Protein AF-A0A8J7RIJ0-F1 (afdb_monomer)

Sequence (65 aa):
MTLRDVVEQYVASRQGAKSISTRAAAQAVSMILPVKDIVSQREFDDMVAEAALKKHLAVHFDAVA

Foldseek 3Di:
DALLVLLLVVLVVCQPPQADELVVSLVSSCVVDPCVSVPDSVVSLVSNVVSNVVRNHHYDYDDDD

Solvent-accessible sur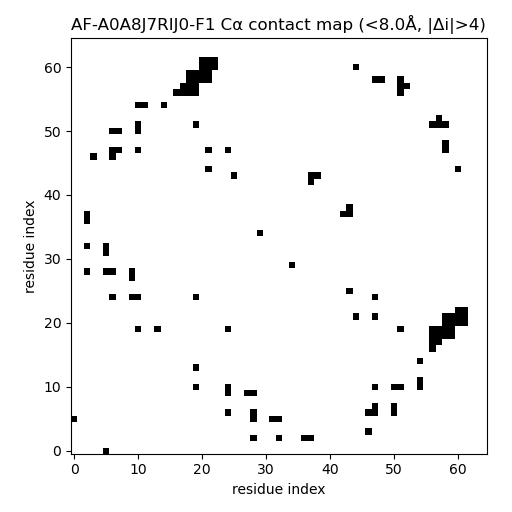face area (backbone atoms only — not comparable to full-atom values): 3929 Å² total; per-residue (Å²): 136,54,72,65,57,48,46,43,50,53,48,58,73,45,70,87,52,72,60,46,43,46,58,61,47,51,55,59,42,46,77,79,43,65,63,83,73,59,85,39,73,66,62,50,46,50,52,48,45,55,44,24,55,81,66,76,32,44,73,46,80,66,76,87,126

Nearest PDB structures (foldseek):
  8khp-assembly1_D  TM=5.510E-01  e=3.816E+00  Homo sapiens
  2doe-assembly1_A  TM=6.211E-01  e=7.444E+00  Homo sapiens
  1tz9-assembly1_B  TM=4.634E-01  e=7.444E+00  Enterococcus faecalis V583

Mean predicted aligned error: 4.38 Å

pLDDT: mean 85.76, std 9.24, range [47.47, 94.19]

Secondary structure (DSSP, 8-state):
--HHHHHHHHHHHTTT-SEEEHHHHHHHHHTTS-GGG---HHHHHHHHHHHHHTTT-EEE-----

Radius of gyration: 10.68 Å; Cα contacts (8 Å, |Δi|>4): 66; chains: 1; bounding box: 28×18×30 Å

Structure (mmCIF, N/CA/C/O backbone):
data_AF-A0A8J7RIJ0-F1
#
_entry.id   AF-A0A8J7RIJ0-F1
#
loop_
_atom_site.group_PDB
_atom_site.id
_atom_site.type_symbol
_atom_site.label_atom_id
_atom_site.label_alt_id
_atom_site.label_comp_id
_atom_site.label_asym_id
_atom_site.label_entity_id
_atom_site.label_seq_id
_atom_site.pdbx_PDB_ins_code
_atom_site.Cartn_x
_atom_site.Cartn_y
_atom_site.Cartn_z
_atom_site.occupancy
_atom_site.B_iso_or_equiv
_atom_site.auth_seq_id
_atom_site.auth_comp_id
_atom_site.auth_asym_id
_atom_site.auth_atom_id
_atom_site.pdbx_PDB_model_num
ATOM 1 N N . MET A 1 1 ? -11.956 3.859 11.080 1.00 75.44 1 MET A N 1
ATOM 2 C CA . MET A 1 1 ? -10.717 3.397 10.426 1.00 75.44 1 MET A CA 1
ATOM 3 C C . MET A 1 1 ? -10.666 4.072 9.072 1.00 75.44 1 MET A C 1
ATOM 5 O O . MET A 1 1 ? -11.653 3.981 8.353 1.00 75.44 1 MET A O 1
ATOM 9 N N . THR A 1 2 ? -9.625 4.850 8.790 1.00 87.12 2 THR A N 1
ATOM 10 C CA . THR A 1 2 ? -9.511 5.626 7.543 1.00 87.12 2 THR A CA 1
ATOM 11 C C . THR A 1 2 ? -8.873 4.792 6.436 1.00 87.12 2 THR A C 1
ATOM 13 O O . THR A 1 2 ? -8.181 3.818 6.729 1.00 87.12 2 THR A O 1
ATOM 16 N N . LEU A 1 3 ? -9.047 5.194 5.171 1.00 87.81 3 LEU A N 1
ATOM 17 C CA . LEU A 1 3 ? -8.365 4.573 4.027 1.00 87.81 3 LEU A CA 1
ATOM 18 C C . LEU A 1 3 ? -6.847 4.478 4.246 1.00 87.81 3 LEU A C 1
ATOM 20 O O . LEU A 1 3 ? -6.252 3.429 4.007 1.00 87.81 3 LEU A O 1
ATOM 24 N N . ARG A 1 4 ? -6.242 5.547 4.781 1.00 88.88 4 ARG A N 1
ATOM 25 C CA . ARG A 1 4 ? -4.812 5.603 5.102 1.00 88.88 4 ARG A CA 1
ATOM 26 C C . ARG A 1 4 ? -4.412 4.538 6.122 1.00 88.88 4 ARG A C 1
ATOM 28 O O . ARG A 1 4 ? -3.420 3.853 5.896 1.00 88.88 4 ARG A O 1
ATOM 35 N N . ASP A 1 5 ? -5.194 4.354 7.188 1.00 91.12 5 ASP A N 1
ATOM 36 C CA . ASP A 1 5 ? -4.908 3.330 8.205 1.00 91.12 5 ASP A CA 1
ATOM 37 C C . ASP A 1 5 ? -4.901 1.923 7.593 1.00 91.12 5 ASP A C 1
ATOM 39 O O . ASP A 1 5 ? -4.037 1.107 7.909 1.00 91.12 5 ASP A O 1
ATOM 43 N N . VAL A 1 6 ? -5.848 1.636 6.692 1.00 91.06 6 VAL A N 1
ATOM 44 C CA . VAL A 1 6 ? -5.947 0.321 6.034 1.00 91.06 6 VAL A CA 1
ATOM 45 C C . VAL A 1 6 ? -4.775 0.091 5.090 1.00 91.06 6 VAL A C 1
ATOM 47 O O . VAL A 1 6 ? -4.191 -0.992 5.086 1.00 91.06 6 VAL A O 1
ATOM 50 N N . VAL A 1 7 ? -4.411 1.110 4.310 1.00 91.75 7 VAL A N 1
ATOM 51 C CA . VAL A 1 7 ? -3.251 1.059 3.416 1.00 91.75 7 VAL A CA 1
ATOM 52 C C . VAL A 1 7 ? -1.974 0.826 4.222 1.00 91.75 7 VAL A C 1
ATOM 54 O O . VAL A 1 7 ? -1.218 -0.089 3.901 1.00 91.75 7 VAL A O 1
ATOM 57 N N . GLU A 1 8 ? -1.748 1.575 5.304 1.00 92.75 8 GLU A N 1
ATOM 58 C CA . GLU A 1 8 ? -0.567 1.392 6.154 1.00 92.75 8 GLU A CA 1
ATOM 59 C C . GLU A 1 8 ? -0.527 0.001 6.801 1.00 92.75 8 GLU A C 1
ATOM 61 O O . GLU A 1 8 ? 0.534 -0.626 6.815 1.00 92.75 8 GLU A O 1
ATOM 66 N N . GLN A 1 9 ? -1.664 -0.525 7.269 1.00 92.31 9 GLN A N 1
ATOM 67 C CA . GLN A 1 9 ? -1.750 -1.892 7.792 1.00 92.31 9 GLN A CA 1
ATOM 68 C C . GLN A 1 9 ? -1.441 -2.944 6.726 1.00 92.31 9 GLN A C 1
ATOM 70 O O . GLN A 1 9 ? -0.682 -3.874 6.998 1.00 92.31 9 GLN A O 1
ATOM 75 N N . TYR A 1 10 ? -1.971 -2.790 5.510 1.00 92.00 10 TYR A N 1
ATOM 76 C CA . TYR A 1 10 ? -1.680 -3.696 4.401 1.00 92.00 10 TYR A CA 1
ATOM 77 C C . TYR A 1 10 ? -0.194 -3.677 4.030 1.00 92.00 10 TYR A C 1
ATOM 79 O O . TYR A 1 10 ? 0.432 -4.726 3.880 1.00 92.00 10 TYR A O 1
ATOM 87 N N . VAL A 1 11 ? 0.412 -2.494 3.911 1.00 92.56 11 VAL A N 1
ATOM 88 C CA . VAL A 1 11 ? 1.845 -2.390 3.607 1.00 92.56 11 VAL A CA 1
ATOM 89 C C . VAL A 1 11 ? 2.681 -2.972 4.750 1.00 92.56 11 VAL A C 1
ATOM 91 O O . VAL A 1 11 ? 3.641 -3.702 4.504 1.00 92.56 11 VAL A O 1
ATOM 94 N N . ALA A 1 12 ? 2.300 -2.720 6.004 1.00 91.62 12 ALA A N 1
ATOM 95 C CA . ALA A 1 12 ? 2.964 -3.301 7.166 1.00 91.62 12 ALA A CA 1
ATOM 96 C C . ALA A 1 12 ? 2.851 -4.834 7.197 1.00 91.62 12 ALA A C 1
ATOM 98 O O . ALA A 1 12 ? 3.833 -5.500 7.520 1.00 91.62 12 ALA A O 1
ATOM 99 N N . SER A 1 13 ? 1.715 -5.412 6.793 1.00 91.06 13 SER A N 1
ATOM 100 C CA . SER A 1 13 ? 1.553 -6.869 6.702 1.00 91.06 13 SER A CA 1
ATOM 101 C C . SER A 1 13 ? 2.371 -7.499 5.570 1.00 91.06 13 SER A C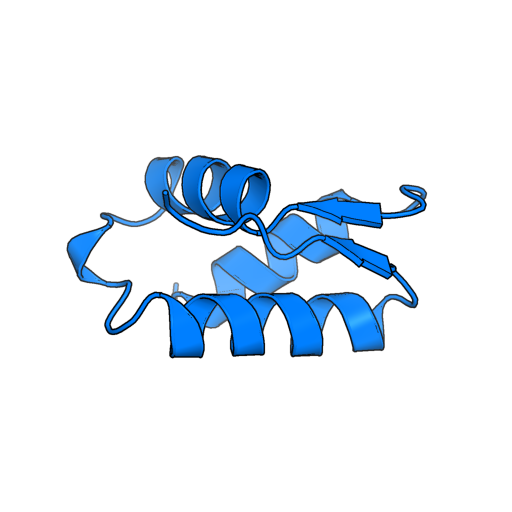 1
ATOM 103 O O . SER A 1 13 ? 2.518 -8.717 5.522 1.00 91.06 13 SER A O 1
ATOM 105 N N . ARG A 1 14 ? 2.907 -6.694 4.642 1.00 89.44 14 ARG A N 1
ATOM 106 C CA . ARG A 1 14 ? 3.824 -7.126 3.573 1.00 89.44 14 ARG A CA 1
ATOM 107 C C . ARG A 1 14 ? 5.299 -7.010 3.964 1.00 89.44 14 ARG A C 1
ATOM 109 O O . ARG A 1 14 ? 6.165 -7.058 3.091 1.00 89.44 14 ARG A O 1
ATOM 116 N N . GLN A 1 15 ? 5.609 -6.885 5.253 1.00 79.94 15 GLN A N 1
ATOM 117 C CA . GLN A 1 15 ? 6.986 -6.909 5.740 1.00 79.94 15 GLN A CA 1
ATOM 118 C C . GLN A 1 15 ? 7.729 -8.159 5.227 1.00 79.94 15 GLN A C 1
ATOM 120 O O . GLN A 1 15 ? 7.268 -9.284 5.397 1.00 79.94 15 GLN A O 1
ATOM 125 N N . GLY A 1 16 ? 8.872 -7.952 4.566 1.00 81.81 16 GLY A N 1
ATOM 126 C CA . GLY A 1 16 ? 9.665 -9.020 3.939 1.00 81.81 16 GLY A CA 1
ATOM 127 C C . GLY A 1 16 ? 9.371 -9.262 2.453 1.00 81.81 16 GLY A C 1
ATOM 128 O O . GLY A 1 16 ? 10.137 -9.965 1.792 1.00 81.81 16 GLY A O 1
ATOM 129 N N . ALA A 1 17 ? 8.322 -8.655 1.890 1.00 86.88 17 ALA A N 1
ATOM 130 C CA . ALA A 1 17 ? 8.170 -8.575 0.441 1.00 86.88 17 ALA A CA 1
ATOM 131 C C . ALA A 1 17 ? 9.259 -7.665 -0.157 1.00 86.88 17 ALA A C 1
ATOM 133 O O . ALA A 1 17 ? 9.769 -6.770 0.508 1.00 86.88 17 ALA A O 1
ATOM 134 N N . LYS A 1 18 ? 9.620 -7.876 -1.427 1.00 86.50 18 LYS A N 1
ATOM 135 C CA . LYS A 1 18 ? 10.493 -6.941 -2.165 1.00 86.50 18 LYS A CA 1
ATOM 136 C C . LYS A 1 18 ? 9.695 -5.836 -2.855 1.00 86.50 18 LYS A C 1
ATOM 138 O O . LYS A 1 18 ? 10.220 -4.754 -3.100 1.00 86.50 18 LYS A O 1
ATOM 143 N N . SER A 1 19 ? 8.432 -6.121 -3.166 1.00 90.06 19 SER A N 1
ATOM 144 C CA . SER A 1 19 ? 7.550 -5.207 -3.873 1.00 90.06 19 SER A CA 1
ATOM 145 C C . SER A 1 19 ? 6.084 -5.389 -3.490 1.00 90.06 19 SER A C 1
ATOM 147 O O . SER A 1 19 ? 5.660 -6.461 -3.056 1.00 90.06 19 SER A O 1
ATOM 149 N N . ILE A 1 20 ? 5.308 -4.338 -3.712 1.00 91.31 20 ILE A N 1
ATOM 150 C CA . ILE A 1 20 ? 3.858 -4.253 -3.542 1.00 91.31 20 ILE A CA 1
ATOM 151 C C . ILE A 1 20 ? 3.247 -3.754 -4.855 1.00 91.31 20 ILE A C 1
ATOM 153 O O . ILE A 1 20 ? 3.814 -2.889 -5.511 1.00 91.31 20 ILE A O 1
ATOM 157 N N . SER A 1 21 ? 2.097 -4.305 -5.240 1.00 92.25 21 SER A N 1
ATOM 158 C CA . SER A 1 21 ? 1.313 -3.847 -6.393 1.00 92.25 21 SER A CA 1
ATOM 159 C C . SER A 1 21 ? 0.149 -2.981 -5.911 1.00 92.25 21 SER A C 1
ATOM 161 O O . SER A 1 21 ? -0.511 -3.334 -4.923 1.00 92.25 21 SER A O 1
ATOM 163 N N . THR A 1 22 ? -0.114 -1.864 -6.592 1.00 90.88 22 THR A N 1
ATOM 164 C CA . THR A 1 22 ? -1.245 -0.985 -6.254 1.00 90.88 22 THR A CA 1
ATOM 165 C C . THR A 1 22 ? -2.582 -1.677 -6.499 1.00 90.88 22 THR A C 1
ATOM 167 O O . THR A 1 22 ? -3.496 -1.534 -5.689 1.00 90.88 22 THR A O 1
ATOM 170 N N . ARG A 1 23 ? -2.686 -2.551 -7.508 1.00 89.19 23 ARG A N 1
ATOM 171 C CA . ARG A 1 23 ? -3.878 -3.389 -7.716 1.00 89.19 23 ARG A CA 1
ATOM 172 C C . ARG A 1 23 ? -4.118 -4.359 -6.562 1.00 89.19 23 ARG A C 1
ATOM 174 O O . ARG A 1 23 ? -5.249 -4.489 -6.095 1.00 89.19 23 ARG A O 1
ATOM 181 N N . ALA A 1 24 ? -3.072 -5.036 -6.091 1.00 89.81 24 ALA A N 1
ATOM 182 C CA . ALA A 1 24 ? -3.176 -5.956 -4.959 1.00 89.81 24 ALA A CA 1
ATOM 183 C C . ALA A 1 24 ? -3.550 -5.215 -3.665 1.00 89.81 24 ALA A C 1
ATOM 185 O O . ALA A 1 24 ? -4.353 -5.715 -2.877 1.00 89.81 24 ALA A O 1
ATOM 186 N N . ALA A 1 25 ? -3.004 -4.011 -3.469 1.00 90.38 25 ALA A N 1
ATOM 187 C CA . ALA A 1 25 ? -3.385 -3.134 -2.369 1.00 90.38 25 ALA A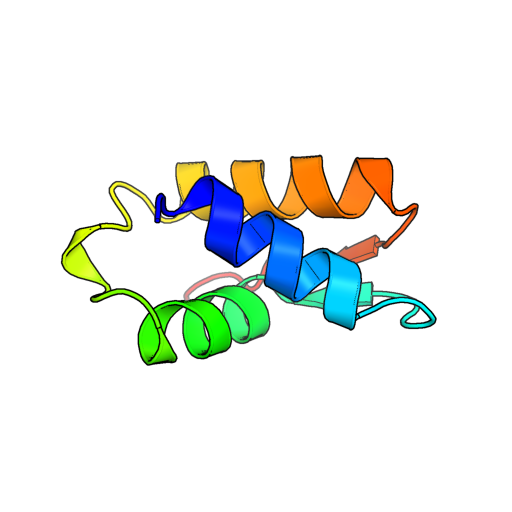 CA 1
ATOM 188 C C . ALA A 1 25 ? -4.859 -2.722 -2.464 1.00 90.38 25 ALA A C 1
ATOM 190 O O . ALA A 1 25 ? -5.582 -2.857 -1.483 1.00 90.38 25 ALA A O 1
ATOM 191 N N . ALA A 1 26 ? -5.328 -2.295 -3.639 1.00 88.94 26 ALA A N 1
ATOM 192 C CA . ALA A 1 26 ? -6.717 -1.893 -3.852 1.00 88.94 26 ALA A CA 1
ATOM 193 C C . ALA A 1 26 ? -7.688 -3.046 -3.569 1.00 88.94 26 ALA A C 1
ATOM 195 O O . ALA A 1 26 ? -8.687 -2.856 -2.881 1.00 88.94 26 ALA A O 1
ATOM 196 N N . GLN A 1 27 ? -7.364 -4.263 -4.022 1.00 88.94 27 GLN A N 1
ATOM 197 C CA . GLN A 1 27 ? -8.158 -5.454 -3.717 1.00 88.94 27 GLN A CA 1
ATOM 198 C C . GLN A 1 27 ? -8.199 -5.748 -2.214 1.00 88.94 27 GLN A C 1
ATOM 200 O O . GLN A 1 27 ? -9.281 -5.959 -1.671 1.00 88.94 27 GLN A O 1
ATOM 205 N N . ALA A 1 28 ? -7.056 -5.719 -1.527 1.00 90.00 28 ALA A N 1
ATOM 206 C CA . ALA A 1 28 ? -7.005 -5.971 -0.088 1.00 90.00 28 ALA A CA 1
ATOM 207 C C . ALA A 1 28 ? -7.774 -4.909 0.713 1.00 90.00 28 ALA A C 1
ATOM 209 O O . ALA A 1 28 ? -8.549 -5.240 1.607 1.00 90.00 28 ALA A O 1
ATOM 210 N N . VAL A 1 29 ? -7.613 -3.636 0.354 1.00 88.50 29 VAL A N 1
ATOM 211 C C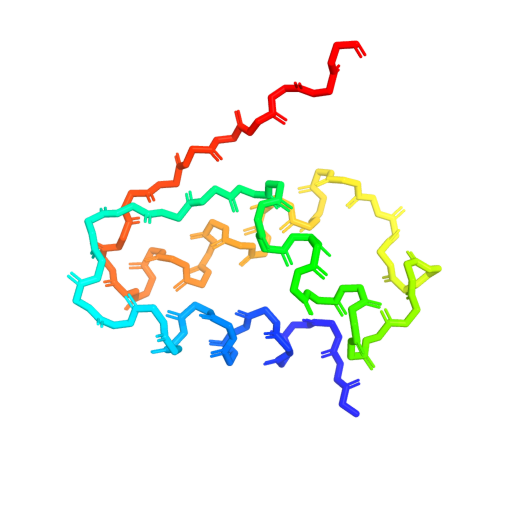A . VAL A 1 29 ? -8.328 -2.519 0.977 1.00 88.50 29 VAL A CA 1
ATOM 212 C C . VAL A 1 29 ? -9.830 -2.621 0.712 1.00 88.50 29 VAL A C 1
ATOM 214 O O . VAL A 1 29 ? -10.606 -2.417 1.640 1.00 88.50 29 VAL A O 1
ATOM 217 N N . SER A 1 30 ? -10.248 -3.024 -0.495 1.00 86.50 30 SER A N 1
ATOM 218 C CA . SER A 1 30 ? -11.666 -3.177 -0.859 1.00 86.50 30 SER A CA 1
ATOM 219 C C . SER A 1 30 ? -12.418 -4.251 -0.059 1.00 86.50 30 SER A C 1
ATOM 221 O O . SER A 1 30 ? -13.646 -4.233 -0.008 1.00 86.50 30 SER A O 1
ATOM 223 N N . MET A 1 31 ? -11.697 -5.180 0.582 1.00 87.50 31 MET A N 1
ATOM 224 C CA . MET A 1 31 ? -12.282 -6.173 1.494 1.00 87.50 31 MET A CA 1
ATOM 225 C C . MET A 1 31 ? -12.600 -5.592 2.878 1.00 87.50 31 MET A C 1
ATOM 227 O O . MET A 1 31 ? -13.375 -6.185 3.624 1.00 87.50 31 MET A O 1
ATOM 231 N N . ILE A 1 32 ? -11.985 -4.463 3.234 1.00 86.94 32 ILE A N 1
ATOM 232 C CA . ILE A 1 32 ? -12.052 -3.854 4.569 1.00 86.94 32 ILE A CA 1
ATOM 233 C C . ILE A 1 32 ? -12.857 -2.551 4.530 1.00 86.94 32 ILE A C 1
ATOM 235 O O . ILE A 1 32 ? -13.665 -2.295 5.422 1.00 86.94 32 ILE A O 1
ATOM 239 N N . LEU A 1 33 ? -12.649 -1.735 3.496 1.00 83.94 33 LEU A N 1
ATOM 240 C CA . LEU A 1 33 ? -13.383 -0.502 3.236 1.00 83.94 33 LEU A CA 1
ATOM 241 C C . LEU A 1 33 ? -14.072 -0.568 1.872 1.00 83.94 33 LEU A C 1
ATOM 243 O O . LEU A 1 33 ? -13.491 -1.078 0.912 1.00 83.94 33 LEU A O 1
ATO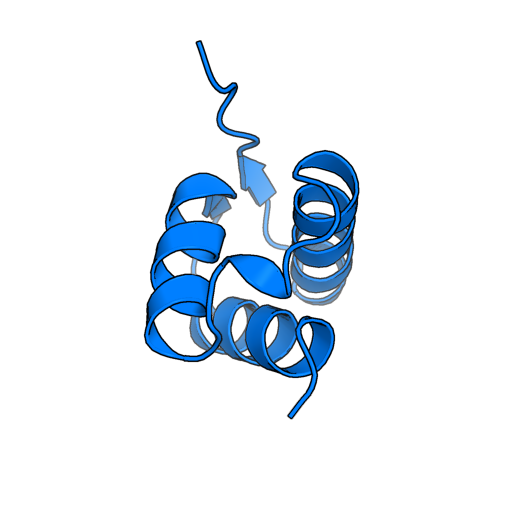M 247 N N . PRO A 1 34 ? -15.296 -0.033 1.748 1.00 77.25 34 PRO A N 1
ATOM 248 C CA . PRO A 1 34 ? -15.956 0.035 0.460 1.00 77.25 34 PRO A CA 1
ATOM 249 C C . PRO A 1 34 ? -15.163 0.936 -0.494 1.00 77.25 34 PRO A C 1
ATOM 251 O O . PRO A 1 34 ? -14.693 2.008 -0.132 1.00 77.25 34 PRO A O 1
ATOM 254 N N . VAL A 1 35 ? -15.078 0.527 -1.762 1.00 67.19 35 VAL A N 1
ATOM 255 C CA . VAL A 1 35 ? -14.325 1.223 -2.830 1.00 67.19 35 VAL A CA 1
ATOM 256 C C . VAL A 1 35 ? -14.731 2.698 -2.993 1.00 67.19 35 VAL A C 1
ATOM 258 O O . VAL A 1 35 ? -13.963 3.499 -3.503 1.00 67.19 35 VAL A O 1
ATOM 261 N N . LYS A 1 36 ? -15.919 3.079 -2.510 1.00 69.19 36 LYS A N 1
ATOM 262 C CA . LYS A 1 36 ? -16.439 4.454 -2.515 1.00 69.19 36 LYS A CA 1
ATOM 263 C C . LYS A 1 36 ? -15.587 5.434 -1.696 1.00 69.19 36 LYS A C 1
ATOM 265 O O . LYS A 1 36 ? -15.656 6.629 -1.953 1.00 69.19 36 LYS A O 1
ATOM 270 N N . ASP A 1 37 ? -14.809 4.935 -0.735 1.00 68.69 37 ASP A N 1
ATOM 271 C CA . ASP A 1 37 ? -13.857 5.730 0.049 1.00 68.69 37 ASP A CA 1
ATOM 272 C C . ASP A 1 37 ? -12.543 5.999 -0.708 1.00 68.69 37 ASP A C 1
ATOM 274 O O . ASP A 1 37 ? -11.748 6.840 -0.291 1.00 68.69 37 ASP A O 1
ATOM 278 N N . ILE A 1 38 ? -12.306 5.312 -1.833 1.00 67.00 38 ILE A N 1
ATOM 279 C CA . ILE A 1 38 ? -11.183 5.585 -2.731 1.00 67.00 38 ILE A CA 1
ATOM 280 C C . ILE A 1 38 ? -11.590 6.741 -3.650 1.00 67.00 38 ILE A C 1
ATOM 282 O O . ILE A 1 38 ? -12.221 6.548 -4.686 1.00 67.00 38 ILE A O 1
ATOM 286 N N . VAL A 1 39 ? -11.245 7.958 -3.231 1.00 68.25 39 VAL A N 1
ATOM 287 C CA . VAL A 1 39 ? -11.634 9.217 -3.893 1.00 68.25 39 VAL A CA 1
ATOM 288 C C . VAL A 1 39 ? -11.046 9.327 -5.308 1.00 68.25 39 VAL A C 1
ATOM 290 O O . VAL A 1 39 ? -11.705 9.809 -6.229 1.00 68.25 39 VAL A O 1
ATOM 293 N N . SER A 1 40 ? -9.822 8.830 -5.496 1.00 83.19 40 SER A N 1
ATOM 294 C CA . SER A 1 40 ? -9.109 8.810 -6.772 1.00 83.19 40 SER A CA 1
ATOM 295 C C . SER A 1 40 ? -8.075 7.685 -6.782 1.00 83.19 40 SER A C 1
ATOM 297 O O . SER A 1 40 ? -7.365 7.489 -5.795 1.00 83.19 40 SER A O 1
ATOM 299 N N . GLN A 1 41 ? -7.934 6.981 -7.913 1.00 82.50 41 GLN A N 1
ATOM 300 C CA . GLN A 1 41 ? -6.883 5.968 -8.090 1.00 82.50 41 GLN A CA 1
ATOM 301 C C . GLN A 1 41 ? -5.491 6.571 -7.869 1.00 82.50 41 GLN A C 1
ATOM 303 O O . GLN A 1 41 ? -4.638 5.941 -7.259 1.00 82.50 41 GLN A O 1
ATOM 308 N N . ARG A 1 42 ? -5.282 7.820 -8.302 1.00 86.44 42 ARG A N 1
ATOM 309 C CA . ARG A 1 42 ? -4.006 8.517 -8.124 1.00 86.44 42 ARG A CA 1
ATOM 310 C C . ARG A 1 42 ? -3.701 8.784 -6.652 1.00 86.44 42 ARG A C 1
ATOM 312 O O . ARG A 1 42 ? -2.597 8.513 -6.209 1.00 86.44 42 ARG A O 1
ATOM 319 N N . GLU A 1 43 ? -4.685 9.269 -5.896 1.00 87.31 43 GLU A N 1
ATOM 320 C CA . GLU A 1 43 ? -4.513 9.501 -4.455 1.00 87.31 43 GLU A CA 1
ATOM 321 C C . GLU A 1 43 ? -4.260 8.190 -3.703 1.00 87.31 43 GLU A C 1
ATOM 323 O O . GLU A 1 43 ? -3.449 8.143 -2.780 1.00 87.31 43 GLU A O 1
ATOM 328 N N . PHE A 1 44 ? -4.921 7.107 -4.118 1.00 89.00 44 PHE A N 1
ATOM 329 C CA . PHE A 1 44 ? -4.681 5.777 -3.568 1.00 89.00 44 PHE A CA 1
ATOM 330 C C . PHE A 1 44 ? -3.264 5.278 -3.856 1.00 89.00 44 PHE A C 1
ATOM 332 O O . PHE A 1 44 ? -2.577 4.806 -2.950 1.00 89.00 44 PHE A O 1
ATOM 339 N N . ASP A 1 45 ? -2.817 5.405 -5.102 1.00 90.44 45 ASP A N 1
ATOM 340 C CA . ASP A 1 45 ? -1.475 5.021 -5.523 1.00 90.44 45 ASP A CA 1
ATOM 341 C C . ASP A 1 45 ? -0.408 5.821 -4.759 1.00 90.44 45 ASP A C 1
ATOM 343 O O . ASP A 1 45 ? 0.557 5.230 -4.270 1.00 90.44 45 ASP A O 1
ATOM 347 N N . ASP A 1 46 ? -0.618 7.129 -4.569 1.00 92.00 46 ASP A N 1
ATOM 348 C CA . ASP A 1 46 ? 0.258 7.996 -3.773 1.00 92.00 46 ASP A CA 1
ATOM 349 C C . ASP A 1 46 ? 0.303 7.546 -2.299 1.00 92.00 46 ASP A C 1
ATOM 351 O O . ASP A 1 46 ? 1.383 7.424 -1.719 1.00 92.00 46 ASP A O 1
ATOM 355 N N . MET A 1 47 ? -0.840 7.198 -1.692 1.00 92.25 47 MET A N 1
ATOM 356 C CA . MET A 1 47 ? -0.889 6.656 -0.324 1.00 92.25 47 MET A CA 1
ATOM 357 C C . MET A 1 47 ? -0.132 5.330 -0.184 1.00 92.25 47 MET A C 1
ATOM 359 O O . MET A 1 47 ? 0.604 5.130 0.788 1.00 92.25 47 MET A O 1
ATOM 363 N N . VAL A 1 48 ? -0.317 4.412 -1.136 1.00 92.38 48 VAL A N 1
ATOM 364 C CA . VAL A 1 48 ? 0.395 3.127 -1.160 1.00 92.38 48 VAL A CA 1
ATOM 365 C C . VAL A 1 48 ? 1.890 3.366 -1.330 1.00 92.38 48 VAL A C 1
ATOM 367 O O . VAL A 1 48 ? 2.687 2.721 -0.645 1.00 92.38 48 VAL A O 1
ATOM 370 N N . ALA A 1 49 ? 2.276 4.315 -2.184 1.00 93.00 49 ALA A N 1
ATOM 371 C CA . ALA A 1 49 ? 3.665 4.672 -2.411 1.00 93.00 49 ALA A CA 1
ATOM 372 C C . ALA A 1 49 ? 4.322 5.263 -1.164 1.00 93.00 49 ALA A C 1
ATOM 374 O O . ALA A 1 49 ? 5.379 4.783 -0.760 1.00 93.00 49 ALA A O 1
ATOM 375 N N . GLU A 1 50 ? 3.681 6.228 -0.503 1.00 94.19 50 GLU A N 1
ATOM 376 C CA . GLU A 1 50 ? 4.148 6.800 0.765 1.00 94.19 50 GLU A CA 1
ATOM 377 C C . GLU A 1 50 ? 4.345 5.720 1.837 1.00 94.19 50 GLU A C 1
ATOM 379 O O . GLU A 1 50 ? 5.394 5.659 2.487 1.00 94.19 50 GLU A O 1
ATOM 384 N N . ALA A 1 51 ? 3.350 4.847 2.020 1.00 92.69 51 ALA A N 1
ATOM 385 C CA . ALA A 1 51 ? 3.409 3.774 3.007 1.00 92.69 51 ALA A CA 1
ATOM 386 C C . ALA A 1 51 ? 4.525 2.766 2.685 1.00 92.69 51 ALA A C 1
ATOM 388 O O . ALA A 1 51 ? 5.261 2.343 3.581 1.00 92.69 51 ALA A O 1
ATOM 389 N N . ALA A 1 52 ? 4.682 2.401 1.410 1.00 92.19 52 ALA A N 1
ATOM 390 C CA . ALA A 1 52 ? 5.727 1.498 0.936 1.00 92.19 52 ALA A CA 1
ATOM 391 C C . ALA A 1 52 ? 7.129 2.093 1.105 1.00 92.19 52 ALA A C 1
ATOM 393 O O . ALA A 1 52 ? 8.044 1.378 1.521 1.00 92.19 52 ALA A O 1
ATOM 394 N N . LEU A 1 53 ? 7.291 3.400 0.876 1.00 91.12 53 LEU A N 1
ATOM 395 C CA . LEU A 1 53 ? 8.555 4.118 1.051 1.00 91.12 53 LEU A CA 1
ATOM 396 C C . LEU A 1 53 ? 9.036 4.052 2.503 1.00 91.12 53 LEU A C 1
ATOM 398 O O . LEU A 1 53 ? 10.195 3.719 2.748 1.00 91.12 53 LEU A O 1
ATOM 402 N N . LYS A 1 54 ? 8.129 4.254 3.472 1.00 89.19 54 LYS A N 1
ATOM 403 C CA . LYS A 1 54 ? 8.421 4.088 4.912 1.00 89.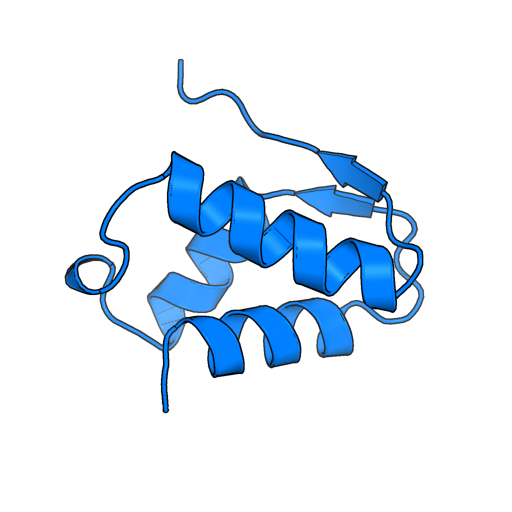19 54 LYS A CA 1
ATOM 404 C C . LYS A 1 54 ? 8.892 2.671 5.268 1.00 89.19 54 LYS A C 1
ATOM 406 O O . LYS A 1 54 ? 9.494 2.470 6.320 1.00 89.19 54 LYS A O 1
ATOM 411 N N . LYS A 1 55 ? 8.579 1.679 4.431 1.00 87.12 55 LYS A N 1
ATOM 412 C CA . LYS A 1 55 ? 8.911 0.261 4.626 1.00 87.12 55 LYS A CA 1
ATOM 413 C C . LYS A 1 55 ? 9.992 -0.249 3.668 1.00 87.12 55 LYS A C 1
ATOM 415 O O . LYS A 1 55 ? 10.285 -1.440 3.699 1.00 87.12 55 LYS A O 1
ATOM 420 N N . HIS A 1 56 ? 10.600 0.628 2.866 1.00 87.81 56 HIS A N 1
ATOM 421 C CA . HIS A 1 56 ? 11.604 0.280 1.853 1.00 87.81 56 HIS A CA 1
ATOM 422 C C . HIS A 1 56 ? 11.134 -0.794 0.853 1.00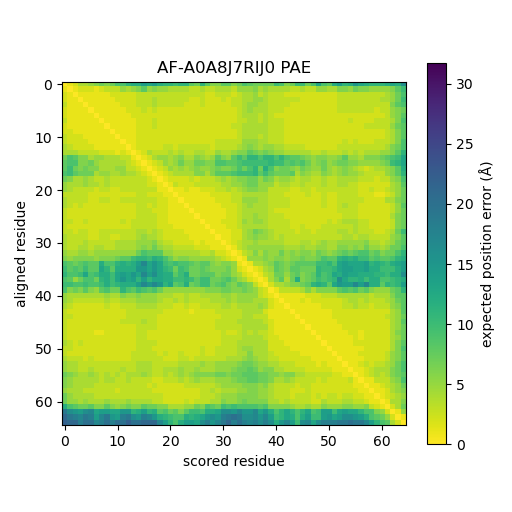 87.81 56 HIS A C 1
ATOM 424 O O . HIS A 1 56 ? 11.912 -1.649 0.432 1.00 87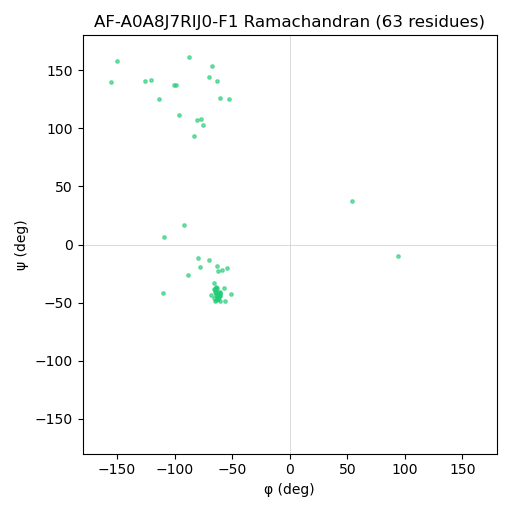.81 56 HIS A O 1
ATOM 430 N N . LEU A 1 57 ? 9.857 -0.754 0.470 1.00 89.75 57 LEU A N 1
ATOM 431 C CA . LEU A 1 57 ? 9.270 -1.660 -0.517 1.00 89.75 57 LEU A CA 1
ATOM 432 C C . LEU A 1 57 ? 9.201 -0.981 -1.886 1.00 89.75 57 LEU A C 1
ATOM 434 O O . LEU A 1 57 ? 8.794 0.176 -1.986 1.00 89.75 57 LEU A O 1
ATOM 438 N N . ALA A 1 58 ? 9.548 -1.706 -2.951 1.00 91.00 58 ALA A N 1
ATOM 439 C CA . ALA A 1 58 ? 9.296 -1.229 -4.307 1.00 91.00 58 ALA A CA 1
ATOM 440 C C . ALA A 1 58 ? 7.790 -1.249 -4.609 1.00 91.00 58 ALA A C 1
ATOM 442 O O . ALA A 1 58 ? 7.080 -2.162 -4.188 1.00 91.00 58 ALA A O 1
ATOM 443 N N . VAL A 1 59 ? 7.296 -0.276 -5.369 1.00 91.50 59 VAL A N 1
ATOM 444 C CA . VAL A 1 59 ? 5.875 -0.186 -5.730 1.00 91.50 59 VAL A CA 1
ATOM 445 C C . VAL A 1 59 ? 5.738 -0.409 -7.225 1.00 91.50 59 VAL A C 1
ATOM 447 O O . VAL A 1 59 ? 6.380 0.271 -8.021 1.00 91.50 59 VAL A O 1
ATOM 450 N N . HIS A 1 60 ? 4.909 -1.376 -7.600 1.00 91.81 60 HIS A N 1
ATOM 451 C CA . HIS A 1 60 ? 4.470 -1.579 -8.969 1.00 91.81 60 HIS A CA 1
ATOM 452 C C . HIS A 1 60 ? 3.111 -0.904 -9.142 1.00 91.81 60 HIS A C 1
ATOM 454 O O . HIS A 1 60 ? 2.119 -1.337 -8.552 1.00 91.81 60 HIS A O 1
ATOM 460 N N . PHE A 1 61 ? 3.087 0.173 -9.922 1.00 89.12 61 PHE A N 1
ATOM 461 C CA . PHE A 1 61 ? 1.855 0.854 -10.295 1.00 89.12 61 PHE A CA 1
ATOM 462 C C . PHE A 1 61 ? 1.217 0.081 -11.444 1.00 89.12 61 PHE A C 1
ATOM 464 O O . PHE A 1 61 ? 1.722 0.091 -12.568 1.00 89.12 61 PHE A O 1
ATOM 471 N N . ASP A 1 62 ? 0.133 -0.631 -11.158 1.00 82.81 62 ASP A N 1
ATOM 472 C CA . ASP A 1 62 ? -0.597 -1.347 -12.194 1.00 82.81 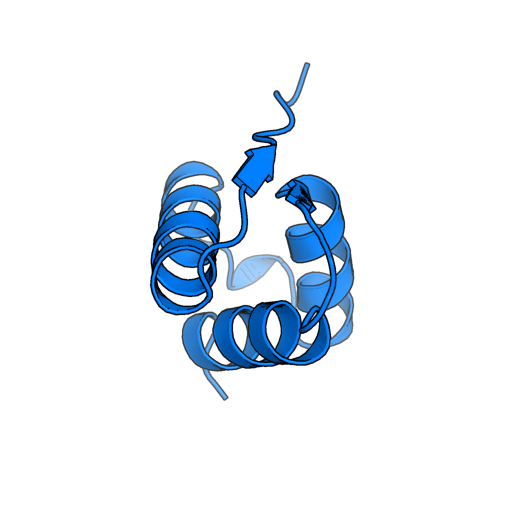62 ASP A CA 1
ATOM 473 C C . ASP A 1 62 ? -1.432 -0.338 -12.986 1.00 82.81 62 ASP A C 1
ATOM 475 O O . ASP A 1 62 ? -2.423 0.192 -12.485 1.00 82.81 62 ASP A O 1
ATOM 479 N N . ALA A 1 63 ? -1.020 -0.052 -14.223 1.00 67.75 63 ALA A N 1
ATOM 480 C CA . ALA A 1 63 ? -1.810 0.775 -15.124 1.00 67.75 63 ALA A CA 1
ATOM 481 C C . ALA A 1 63 ? -3.170 0.104 -15.370 1.00 67.75 63 ALA A C 1
ATOM 483 O O . ALA A 1 63 ? -3.240 -1.061 -15.773 1.00 67.75 63 ALA A O 1
ATOM 484 N N . VAL A 1 64 ? -4.252 0.842 -15.126 1.00 57.38 64 VAL A N 1
ATOM 485 C CA . VAL A 1 64 ? -5.592 0.426 -15.542 1.00 57.38 64 VAL A CA 1
ATOM 486 C C . VAL A 1 64 ? -5.662 0.657 -17.053 1.00 57.38 64 VAL A C 1
ATOM 488 O O . VAL A 1 64 ? -5.699 1.805 -17.492 1.00 57.38 64 VAL A O 1
ATOM 491 N N . ALA A 1 65 ? -5.553 -0.425 -17.828 1.00 47.47 65 ALA A N 1
ATOM 492 C CA . ALA A 1 65 ? -5.768 -0.422 -19.276 1.00 47.47 65 ALA A CA 1
ATOM 493 C C . ALA A 1 65 ? -7.256 -0.277 -19.618 1.00 47.47 65 ALA A C 1
ATOM 495 O O . ALA A 1 65 ? -8.086 -0.810 -18.842 1.00 47.47 65 ALA A O 1
#

Organism: NCBI:txid1502156